Protein AF-X0XQL6-F1 (afdb_monomer_lite)

Structure (mmCIF, N/CA/C/O backbone):
data_AF-X0XQL6-F1
#
_entry.id   AF-X0XQL6-F1
#
loop_
_atom_site.group_PDB
_atom_site.id
_atom_site.type_symbol
_atom_site.label_atom_id
_atom_site.label_alt_id
_atom_site.label_comp_id
_atom_site.label_asym_id
_atom_site.label_entity_id
_atom_site.label_seq_id
_atom_site.pdbx_PDB_ins_code
_atom_site.Cartn_x
_atom_site.Cartn_y
_atom_site.Cartn_z
_atom_site.occupancy
_atom_site.B_iso_or_equiv
_atom_site.auth_seq_id
_atom_site.auth_comp_id
_atom_site.auth_asym_id
_atom_site.auth_atom_id
_atom_site.pdbx_PDB_model_num
ATOM 1 N N . THR A 1 1 ? -0.650 9.483 23.626 1.00 48.91 1 THR A N 1
ATOM 2 C CA . THR A 1 1 ? -2.122 9.412 23.545 1.00 48.91 1 THR A CA 1
ATOM 3 C C . THR A 1 1 ? -2.460 8.604 22.318 1.00 48.91 1 THR A C 1
ATOM 5 O O . THR A 1 1 ? -1.946 8.923 21.258 1.00 48.91 1 THR A O 1
ATOM 8 N N . THR A 1 2 ? -3.202 7.512 22.474 1.00 73.69 2 THR A N 1
ATOM 9 C CA . THR A 1 2 ? -3.795 6.764 21.357 1.00 73.69 2 THR A CA 1
ATOM 10 C C . THR A 1 2 ? -5.119 7.426 21.002 1.00 73.69 2 THR A C 1
ATOM 12 O O . THR A 1 2 ? -5.942 7.605 21.900 1.00 73.69 2 THR A O 1
ATOM 15 N N . GLU A 1 3 ? -5.317 7.819 19.747 1.00 92.75 3 GLU A N 1
ATOM 16 C CA . GLU A 1 3 ? -6.536 8.515 19.314 1.00 92.75 3 GLU A CA 1
ATOM 17 C C . GLU A 1 3 ? -7.272 7.740 18.216 1.00 92.75 3 GLU A C 1
ATOM 19 O O . GLU A 1 3 ? -6.657 7.167 17.317 1.00 92.75 3 GLU A O 1
ATOM 24 N N . ILE A 1 4 ? -8.599 7.716 18.318 1.00 97.25 4 ILE A N 1
ATOM 25 C CA . ILE A 1 4 ? -9.515 7.268 17.269 1.00 97.25 4 ILE A CA 1
ATOM 26 C C . ILE A 1 4 ? -10.561 8.375 17.151 1.00 97.25 4 ILE A C 1
ATOM 28 O O . ILE A 1 4 ? -11.360 8.557 18.069 1.00 97.25 4 ILE A O 1
ATOM 32 N N . ILE A 1 5 ? -10.505 9.151 16.072 1.00 98.31 5 ILE A N 1
ATOM 33 C CA . ILE A 1 5 ? -11.307 10.368 15.886 1.00 98.31 5 ILE A CA 1
ATOM 34 C C . ILE A 1 5 ? -11.987 10.295 14.523 1.00 98.31 5 ILE A C 1
ATOM 36 O O . ILE A 1 5 ? -11.315 10.113 13.511 1.00 98.31 5 ILE A O 1
ATOM 40 N N . ASP A 1 6 ? -13.313 10.432 14.495 1.00 98.38 6 ASP A N 1
ATOM 41 C CA . ASP A 1 6 ? -14.114 10.431 13.264 1.00 98.38 6 ASP A CA 1
ATOM 42 C C . ASP A 1 6 ? -13.854 9.205 12.370 1.00 98.38 6 ASP A C 1
ATOM 44 O O . ASP A 1 6 ? -13.670 9.307 11.157 1.00 98.38 6 ASP A O 1
ATOM 48 N N . VAL A 1 7 ? -13.803 8.018 12.984 1.00 98.69 7 VAL A N 1
ATOM 49 C CA . VAL A 1 7 ? -13.611 6.750 12.270 1.00 98.69 7 VAL A CA 1
ATOM 50 C C . VAL A 1 7 ? -14.907 5.951 12.266 1.00 98.69 7 VAL A C 1
ATOM 52 O O . VAL A 1 7 ? -15.417 5.573 13.320 1.00 98.69 7 VAL A O 1
ATOM 55 N N . ASN A 1 8 ? -15.421 5.642 11.078 1.00 98.75 8 ASN A N 1
ATOM 56 C CA . ASN A 1 8 ? -16.515 4.693 10.908 1.00 98.75 8 ASN A CA 1
ATOM 57 C C . ASN A 1 8 ? -15.965 3.260 10.955 1.00 98.75 8 ASN A C 1
ATOM 59 O O . ASN A 1 8 ? -15.178 2.880 10.090 1.00 98.75 8 ASN A O 1
ATOM 63 N N . ILE A 1 9 ? -16.354 2.472 11.960 1.00 98.69 9 ILE A N 1
ATOM 64 C CA . ILE A 1 9 ? -15.796 1.136 12.218 1.00 98.69 9 ILE A CA 1
ATOM 65 C C . ILE A 1 9 ? -16.871 0.072 11.986 1.00 98.69 9 ILE A C 1
ATOM 67 O O . ILE A 1 9 ? -17.883 0.029 12.684 1.00 98.69 9 ILE A O 1
ATOM 71 N N . GLY A 1 10 ? -16.631 -0.814 11.020 1.00 98.50 10 GLY A N 1
ATOM 72 C CA . GLY A 1 10 ? -17.502 -1.943 10.713 1.00 98.50 10 GLY A CA 1
ATOM 73 C C . GLY A 1 10 ? -17.573 -2.962 11.862 1.00 98.50 10 GLY A C 1
ATOM 74 O O . GLY A 1 10 ? -16.583 -3.169 12.568 1.00 98.50 10 GLY A O 1
ATOM 75 N N . PRO A 1 11 ? -18.717 -3.649 12.042 1.00 98.06 11 PRO A N 1
ATOM 76 C CA . PRO A 1 11 ? -19.031 -4.414 13.255 1.00 98.06 11 PRO A CA 1
ATOM 77 C C . PRO A 1 11 ? -18.092 -5.589 13.567 1.00 98.06 11 PRO A C 1
ATOM 79 O O . PRO A 1 11 ? -18.051 -6.040 14.707 1.00 98.06 11 PRO A O 1
ATOM 82 N N . TYR A 1 12 ? -17.345 -6.090 12.580 1.00 98.62 12 TYR A N 1
ATOM 83 C CA . TYR A 1 12 ? -16.414 -7.215 12.743 1.00 98.62 12 TYR A CA 1
ATOM 84 C C . TYR A 1 12 ? -14.944 -6.788 12.636 1.00 98.62 12 TYR A C 1
ATOM 86 O O . TYR A 1 12 ? -14.063 -7.613 12.399 1.00 98.62 12 TYR A O 1
ATOM 94 N N . ALA A 1 13 ? -14.654 -5.485 12.703 1.00 98.50 13 ALA A N 1
ATOM 95 C CA . ALA A 1 13 ? -13.285 -4.988 12.632 1.00 98.50 13 ALA A CA 1
ATOM 96 C C . ALA A 1 13 ? -12.519 -5.323 13.918 1.00 98.50 13 ALA A C 1
ATOM 98 O O . ALA A 1 13 ? -13.028 -5.144 15.024 1.00 98.50 13 ALA A O 1
ATOM 99 N N . THR A 1 14 ? -11.270 -5.759 13.776 1.00 98.62 14 THR A N 1
ATOM 100 C CA . THR A 1 14 ? -10.346 -5.920 14.904 1.00 98.62 14 THR A CA 1
ATOM 101 C C . THR A 1 14 ? -9.372 -4.755 14.913 1.00 98.62 14 THR A C 1
ATOM 103 O O . THR A 1 14 ? -8.595 -4.601 13.977 1.00 98.62 14 THR A O 1
ATOM 106 N N . ILE A 1 15 ? -9.385 -3.945 15.972 1.00 97.94 15 ILE A N 1
ATOM 107 C CA . ILE A 1 15 ? -8.415 -2.861 16.174 1.00 97.94 15 ILE A CA 1
ATOM 108 C C . ILE A 1 15 ? -7.600 -3.191 17.421 1.00 97.94 15 ILE A C 1
ATOM 110 O O . ILE A 1 15 ? -8.141 -3.229 18.524 1.00 97.94 15 ILE A O 1
ATOM 114 N N . ASN A 1 16 ? -6.302 -3.444 17.257 1.00 95.94 16 ASN A N 1
ATOM 115 C CA . ASN A 1 16 ? -5.426 -3.849 18.354 1.00 95.94 16 ASN A CA 1
ATOM 116 C C . ASN A 1 16 ? -4.109 -3.068 18.334 1.00 95.94 16 ASN A C 1
ATOM 118 O O . ASN A 1 16 ? -3.292 -3.226 17.431 1.00 95.94 16 ASN A O 1
ATOM 122 N N . GLY A 1 17 ? -3.895 -2.245 19.362 1.00 93.31 17 GLY A N 1
ATOM 123 C CA . GLY A 1 17 ? -2.623 -1.563 19.593 1.00 93.31 17 GLY A CA 1
ATOM 124 C C . GLY A 1 17 ? -2.299 -0.443 18.602 1.00 93.31 17 GLY A C 1
ATOM 125 O O . GLY A 1 17 ? -1.132 -0.065 18.511 1.00 93.31 17 GLY A O 1
ATOM 126 N N . THR A 1 18 ? -3.282 0.067 17.853 1.00 94.62 18 THR A N 1
ATOM 127 C CA . THR A 1 18 ? -3.096 1.206 16.937 1.00 94.62 18 THR A CA 1
ATOM 128 C C . THR A 1 18 ? -2.591 2.453 17.674 1.00 94.62 18 THR A C 1
ATOM 130 O O . THR A 1 18 ? -2.861 2.630 18.864 1.00 94.62 18 THR A O 1
ATOM 133 N N . SER A 1 19 ? -1.851 3.320 16.981 1.00 95.88 19 SER A N 1
ATOM 134 C CA . SER A 1 19 ? -1.326 4.564 17.556 1.00 95.88 19 SER A CA 1
ATOM 135 C C . SER A 1 19 ? -2.243 5.762 17.314 1.00 95.88 19 SER A C 1
ATOM 137 O O . SER A 1 19 ? -2.499 6.507 18.257 1.00 95.88 19 SER A O 1
ATOM 139 N N . SER A 1 20 ? -2.741 5.958 16.092 1.00 98.06 20 SER A N 1
ATOM 140 C CA . SER A 1 20 ? -3.661 7.056 15.757 1.00 98.06 20 SER A CA 1
ATOM 141 C C . SER A 1 20 ? -4.484 6.699 14.519 1.00 98.06 20 SER A C 1
ATOM 143 O O . SER A 1 20 ? -3.923 6.261 13.515 1.00 98.06 20 SER A O 1
ATOM 145 N N . LEU A 1 21 ? -5.804 6.867 14.594 1.00 98.56 21 LEU A N 1
ATOM 146 C CA . LEU A 1 21 ? -6.733 6.738 13.471 1.00 98.56 21 LEU A CA 1
ATOM 147 C C . LEU A 1 21 ? -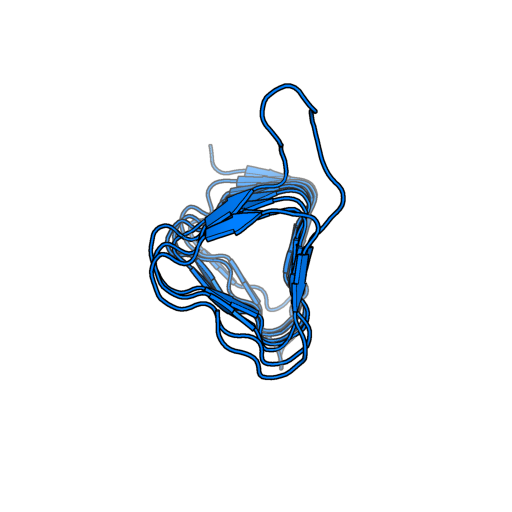7.613 7.992 13.413 1.00 98.56 21 LEU A C 1
ATOM 149 O O . LEU A 1 21 ? -8.349 8.266 14.359 1.00 98.56 21 LEU A O 1
ATOM 153 N N . VAL A 1 22 ? -7.551 8.749 12.318 1.00 98.69 22 VAL A N 1
ATOM 154 C CA . VAL A 1 22 ? -8.253 10.038 12.190 1.00 98.69 22 VAL A CA 1
ATOM 155 C C . VAL A 1 22 ? -8.971 10.135 10.849 1.00 98.69 22 VAL A C 1
ATOM 157 O O . VAL A 1 22 ? -8.347 9.925 9.810 1.00 98.69 22 VAL A O 1
ATOM 160 N N . ASN A 1 23 ? -10.255 10.505 10.867 1.00 98.75 23 ASN A N 1
ATOM 161 C CA . ASN A 1 23 ? -11.090 10.704 9.678 1.00 98.75 23 ASN A CA 1
ATOM 162 C C . ASN A 1 23 ? -11.023 9.500 8.723 1.00 98.75 23 ASN A C 1
ATOM 164 O O . ASN A 1 23 ? -10.401 9.551 7.660 1.00 98.75 23 ASN A O 1
ATOM 168 N N . GLY A 1 24 ? -11.592 8.373 9.149 1.00 98.69 24 GLY A N 1
ATOM 169 C CA . GLY A 1 24 ? -11.404 7.101 8.461 1.00 98.69 24 GLY A CA 1
ATOM 170 C C . GLY A 1 24 ? -12.665 6.267 8.309 1.00 98.69 24 GLY A C 1
ATOM 171 O O . GLY A 1 24 ? -13.667 6.468 8.987 1.00 98.69 24 GLY A O 1
ATOM 172 N N . THR A 1 25 ? -12.615 5.276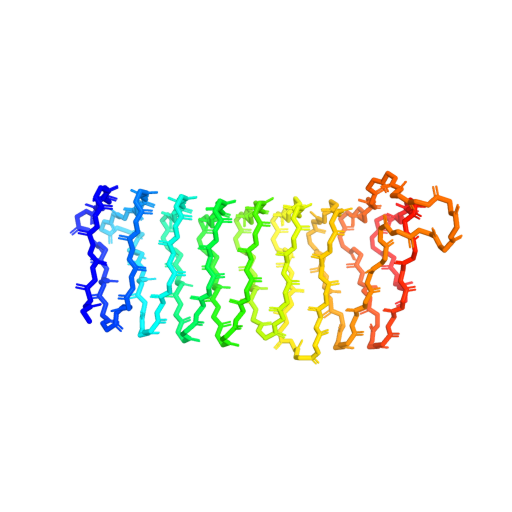 7.428 1.00 98.88 25 THR A N 1
ATOM 173 C CA . THR A 1 25 ? -13.627 4.216 7.350 1.00 98.88 25 THR A CA 1
ATOM 174 C C . THR A 1 25 ? -12.946 2.859 7.324 1.00 98.88 25 THR A C 1
ATOM 176 O O . THR A 1 25 ? -12.034 2.634 6.537 1.00 98.88 25 THR A O 1
ATOM 179 N N . ILE A 1 26 ? -13.400 1.945 8.173 1.00 98.88 26 ILE A N 1
ATOM 180 C CA . ILE A 1 26 ? -12.957 0.555 8.233 1.00 98.88 26 ILE A CA 1
ATOM 181 C C . ILE A 1 26 ? -14.178 -0.306 7.926 1.00 98.88 26 ILE A C 1
ATOM 183 O O . ILE A 1 26 ? -15.019 -0.532 8.793 1.00 98.88 26 ILE A O 1
ATOM 187 N N . LEU A 1 27 ? -14.296 -0.775 6.689 1.00 98.88 27 LEU A N 1
ATOM 188 C CA . LEU A 1 27 ? -15.341 -1.711 6.292 1.00 98.88 27 LEU A CA 1
ATOM 189 C C . LEU A 1 27 ? -14.998 -3.093 6.835 1.00 98.88 27 LEU A C 1
ATOM 191 O O . LEU A 1 27 ? -13.857 -3.539 6.739 1.00 98.88 27 LEU A O 1
ATOM 195 N N . SER A 1 28 ? -15.974 -3.760 7.442 1.00 98.75 28 SER A N 1
ATOM 196 C CA . SER A 1 28 ? -15.776 -5.083 8.025 1.00 98.75 28 SER A CA 1
ATOM 197 C C . SER A 1 28 ? -17.110 -5.791 8.223 1.00 98.75 28 SER A C 1
ATOM 199 O O . SER A 1 28 ? -18.051 -5.208 8.769 1.00 98.75 28 SER A O 1
ATOM 201 N N . SER A 1 29 ? -17.189 -7.054 7.813 1.00 98.44 29 SER A N 1
ATOM 202 C CA . SER A 1 29 ? -18.378 -7.900 7.958 1.00 98.44 29 SER A CA 1
ATOM 203 C C . SER A 1 29 ? -18.011 -9.266 8.538 1.00 98.44 29 SER A C 1
ATOM 205 O O . SER A 1 29 ? -16.835 -9.606 8.651 1.00 98.44 29 SER A O 1
ATOM 207 N N . LYS A 1 30 ? -19.022 -10.060 8.907 1.00 98.44 30 LYS A N 1
ATOM 208 C CA . LYS A 1 30 ? -18.817 -11.388 9.500 1.00 98.44 30 LYS A CA 1
ATOM 209 C C . LYS A 1 30 ? -17.995 -12.307 8.597 1.00 98.44 30 LYS A C 1
ATOM 211 O O . LYS A 1 30 ? -17.128 -13.023 9.085 1.00 98.44 30 LYS A O 1
ATOM 216 N N . ASP A 1 31 ? -18.277 -12.261 7.298 1.00 98.38 31 ASP A N 1
ATOM 217 C CA . ASP A 1 31 ? -17.647 -13.121 6.295 1.00 98.38 31 ASP A CA 1
ATOM 218 C C . ASP A 1 31 ? -16.321 -12.536 5.777 1.00 98.38 31 ASP A C 1
ATOM 220 O O . ASP A 1 31 ? -15.539 -13.236 5.137 1.00 98.38 31 ASP A O 1
ATOM 224 N N . ALA A 1 32 ? -16.054 -11.256 6.061 1.00 98.25 32 ALA A N 1
ATOM 225 C CA . ALA A 1 32 ? -14.892 -10.528 5.568 1.00 98.25 32 ALA A CA 1
ATOM 226 C C . ALA A 1 32 ? -14.363 -9.522 6.619 1.00 98.25 32 ALA A C 1
ATOM 228 O O . ALA A 1 32 ? -14.506 -8.304 6.450 1.00 98.25 32 ALA A O 1
ATOM 229 N N . PRO A 1 33 ? -13.782 -10.012 7.732 1.00 98.62 33 PRO A N 1
ATOM 230 C CA . PRO A 1 33 ? -13.304 -9.161 8.816 1.00 98.62 33 PRO A CA 1
ATOM 231 C C . PRO A 1 33 ? -12.028 -8.394 8.436 1.00 98.62 33 PRO A C 1
ATOM 233 O O . PRO A 1 33 ? -11.122 -8.951 7.819 1.00 98.62 33 PRO A O 1
ATOM 236 N N . THR A 1 34 ? -11.933 -7.134 8.859 1.00 98.81 34 THR A N 1
ATOM 237 C CA . THR A 1 34 ? -10.773 -6.247 8.632 1.00 98.81 34 THR A CA 1
ATOM 238 C C . THR A 1 34 ? -9.963 -6.045 9.908 1.00 98.81 34 THR A C 1
ATOM 240 O O . THR A 1 34 ? -10.531 -5.894 10.992 1.00 98.81 34 THR A O 1
ATOM 243 N N . THR A 1 35 ? -8.634 -6.010 9.790 1.00 98.81 35 THR A N 1
ATOM 244 C CA . THR A 1 35 ? -7.717 -5.865 10.933 1.00 98.81 35 THR A CA 1
ATOM 245 C C . THR A 1 35 ? -6.888 -4.591 10.841 1.00 98.81 35 THR A C 1
ATOM 247 O O . THR A 1 35 ? -6.202 -4.361 9.849 1.00 98.81 35 THR A O 1
ATOM 250 N N . ILE A 1 36 ? -6.884 -3.805 11.918 1.00 98.69 36 ILE A N 1
ATOM 251 C CA . ILE A 1 36 ? -5.934 -2.720 12.168 1.00 98.69 36 ILE A CA 1
ATOM 252 C C . ILE A 1 36 ? -5.057 -3.111 13.362 1.00 98.69 36 ILE A C 1
ATOM 254 O O . ILE A 1 36 ? -5.537 -3.264 14.486 1.00 98.69 36 ILE A O 1
ATOM 258 N N . GLY A 1 37 ? -3.769 -3.310 13.112 1.00 97.94 37 GLY A N 1
ATOM 259 C CA . GLY A 1 37 ? -2.809 -3.828 14.077 1.00 97.94 37 GLY A CA 1
ATOM 260 C C . GLY A 1 37 ? -1.993 -2.764 14.805 1.00 97.94 37 GLY A C 1
ATOM 261 O O . GLY A 1 37 ? -2.283 -1.565 14.800 1.00 97.94 37 GLY A O 1
ATOM 262 N N . ALA A 1 38 ? -0.929 -3.245 15.445 1.00 96.69 38 ALA A N 1
ATOM 263 C CA . ALA A 1 38 ? -0.143 -2.450 16.367 1.00 96.69 38 ALA A CA 1
ATOM 264 C C . ALA A 1 38 ? 0.586 -1.287 15.679 1.00 96.69 38 ALA A C 1
ATOM 266 O O . ALA A 1 38 ? 1.171 -1.433 14.604 1.00 96.69 38 ALA A O 1
ATOM 267 N N . LYS A 1 39 ? 0.613 -0.149 16.374 1.00 97.38 39 LYS A N 1
ATOM 268 C CA . LYS A 1 39 ? 1.338 1.080 16.035 1.00 97.38 39 LYS A CA 1
ATOM 269 C C . LYS A 1 39 ? 0.963 1.717 14.696 1.00 97.38 39 LYS A C 1
ATOM 271 O O . LYS A 1 39 ? 1.707 2.560 14.204 1.00 97.38 39 LYS A O 1
ATOM 276 N N . VAL A 1 40 ? -0.166 1.328 14.106 1.00 98.50 40 VAL A N 1
ATOM 277 C CA . VAL A 1 40 ? -0.666 1.950 12.877 1.00 98.50 40 VAL A CA 1
ATOM 278 C C . VAL A 1 40 ? -0.970 3.426 13.126 1.00 98.50 40 VAL A C 1
ATOM 280 O O . VAL A 1 40 ? -1.516 3.799 14.168 1.00 98.50 40 VAL A O 1
ATOM 283 N N . VAL A 1 41 ? -0.598 4.260 12.159 1.00 98.56 41 VAL A N 1
ATOM 284 C CA . VAL A 1 41 ? -0.979 5.671 12.090 1.00 98.56 41 VAL A CA 1
ATOM 285 C C . VAL A 1 41 ? -1.696 5.874 10.766 1.00 98.56 41 VAL A C 1
ATOM 287 O O . VAL A 1 41 ? -1.089 5.696 9.714 1.00 98.56 41 VAL A O 1
ATOM 290 N N . ALA A 1 42 ? -2.979 6.219 10.795 1.00 98.62 42 ALA A N 1
ATOM 291 C CA . ALA A 1 42 ? -3.759 6.426 9.582 1.00 98.62 42 ALA A CA 1
ATOM 292 C C . ALA A 1 42 ? -4.619 7.687 9.679 1.00 98.62 42 ALA A C 1
ATOM 294 O O . ALA A 1 42 ? -5.363 7.871 10.643 1.00 98.62 42 ALA A O 1
ATOM 295 N N . LYS A 1 43 ? -4.537 8.543 8.660 1.00 98.75 43 LYS A N 1
ATOM 296 C CA . LYS A 1 43 ? -5.327 9.769 8.537 1.00 98.75 43 LYS A CA 1
ATOM 297 C C . LYS A 1 43 ? -5.992 9.846 7.166 1.00 98.75 43 LYS A C 1
ATOM 299 O O . LYS A 1 43 ? -5.348 9.544 6.165 1.00 98.75 43 LYS A O 1
ATOM 304 N N . ASP A 1 44 ? -7.246 10.288 7.112 1.00 98.81 44 ASP A N 1
ATOM 305 C CA . ASP A 1 44 ? -7.990 10.463 5.857 1.00 98.81 44 ASP A CA 1
ATOM 306 C C . ASP A 1 44 ? -7.994 9.157 5.035 1.00 98.81 44 ASP A C 1
ATOM 308 O O . ASP A 1 44 ? -7.502 9.109 3.910 1.00 98.81 44 ASP A O 1
ATOM 312 N N . PHE A 1 45 ? -8.451 8.048 5.620 1.00 98.88 45 PHE A N 1
ATOM 313 C CA . PHE A 1 45 ? -8.238 6.712 5.048 1.00 98.88 45 PHE A CA 1
ATOM 314 C C . PHE A 1 45 ? -9.520 5.897 4.886 1.00 98.88 45 PHE A C 1
ATOM 316 O O . PHE A 1 45 ? -10.500 6.072 5.607 1.00 98.88 45 PHE A O 1
ATOM 323 N N . ILE A 1 46 ? -9.494 4.939 3.965 1.00 98.94 46 ILE A N 1
ATOM 324 C CA . ILE A 1 46 ? -10.532 3.913 3.843 1.00 98.94 46 ILE A CA 1
ATOM 325 C C . ILE A 1 46 ? -9.842 2.553 3.784 1.00 98.94 46 ILE A C 1
ATOM 327 O O . ILE A 1 46 ? -8.967 2.349 2.949 1.00 98.94 46 ILE A O 1
ATOM 331 N N . ALA A 1 47 ? -10.249 1.629 4.646 1.00 98.88 47 ALA A N 1
ATOM 332 C CA . ALA A 1 47 ? -9.842 0.231 4.638 1.00 98.88 47 ALA A CA 1
ATOM 333 C C . ALA A 1 47 ? -11.062 -0.633 4.310 1.00 98.88 47 ALA A C 1
ATOM 335 O O . ALA A 1 47 ? -12.052 -0.610 5.040 1.00 98.88 47 ALA A O 1
ATOM 336 N N . ALA A 1 48 ? -11.012 -1.356 3.198 1.00 98.81 48 ALA A N 1
ATOM 337 C CA . ALA A 1 48 ? -12.080 -2.237 2.755 1.00 98.81 48 ALA A CA 1
ATOM 338 C C . ALA A 1 48 ? -12.008 -3.608 3.447 1.00 98.81 48 ALA A C 1
ATOM 340 O O . ALA A 1 48 ? -11.052 -3.921 4.160 1.00 98.81 48 ALA A O 1
ATOM 341 N N . GLU A 1 49 ? -13.030 -4.425 3.230 1.00 98.75 49 GLU A N 1
ATOM 342 C CA . GLU A 1 49 ? -13.220 -5.721 3.871 1.00 98.75 49 GLU A CA 1
ATOM 343 C C . GLU A 1 49 ? -12.044 -6.684 3.643 1.00 98.75 49 GLU A C 1
ATOM 345 O O . GLU A 1 49 ? -11.329 -6.616 2.640 1.00 98.75 49 GLU A O 1
ATOM 350 N N . SER A 1 50 ? -11.829 -7.613 4.575 1.00 98.69 50 SER A N 1
ATOM 351 C CA . SER A 1 50 ? -10.714 -8.576 4.532 1.00 98.69 50 SER A CA 1
ATOM 352 C C . SER A 1 50 ? -9.309 -7.958 4.468 1.00 98.69 50 SER A C 1
ATOM 354 O O . SER A 1 50 ? -8.344 -8.699 4.288 1.00 98.69 50 SER A O 1
ATOM 356 N N . SER A 1 51 ? -9.153 -6.635 4.589 1.00 98.69 51 SER A N 1
ATOM 357 C CA . SER A 1 51 ? -7.829 -6.014 4.590 1.00 98.69 51 SER A CA 1
ATOM 358 C C . SER A 1 51 ? -7.156 -6.118 5.960 1.00 98.69 51 SER A C 1
ATOM 360 O O . SER A 1 51 ? -7.800 -6.255 7.005 1.00 98.69 51 SER A O 1
ATOM 362 N N . SER A 1 52 ? -5.827 -6.073 5.958 1.00 98.81 52 SER A N 1
ATOM 363 C CA . SER A 1 52 ? -5.001 -6.105 7.161 1.00 98.81 52 SER A CA 1
ATOM 364 C C . SER A 1 52 ? -3.965 -4.994 7.086 1.00 98.81 52 SER A C 1
ATOM 366 O O . SER A 1 52 ? -3.078 -5.033 6.237 1.00 98.81 52 SER A O 1
ATOM 368 N N . ILE A 1 53 ? -4.073 -4.007 7.975 1.00 98.81 53 ILE A N 1
ATOM 369 C CA . ILE A 1 53 ? -3.140 -2.882 8.097 1.00 98.81 53 ILE A CA 1
ATOM 370 C C . ILE A 1 53 ? -2.441 -3.021 9.446 1.00 98.81 53 ILE A C 1
ATOM 372 O O . ILE A 1 53 ? -3.074 -2.842 10.481 1.00 98.81 53 ILE A O 1
ATOM 376 N N . THR A 1 54 ? -1.162 -3.383 9.474 1.00 98.50 54 THR A N 1
ATOM 377 C CA . THR A 1 54 ? -0.461 -3.798 10.705 1.00 98.50 54 THR A CA 1
ATOM 378 C C . THR A 1 54 ? 0.947 -3.212 10.805 1.00 98.50 54 THR A C 1
ATOM 380 O O . THR A 1 54 ? 1.387 -2.440 9.957 1.00 98.50 54 THR A O 1
ATOM 383 N N . ASP A 1 55 ? 1.670 -3.583 11.866 1.00 97.56 55 ASP A N 1
ATOM 384 C CA . ASP A 1 55 ? 3.129 -3.455 11.963 1.00 97.56 55 ASP A CA 1
ATOM 385 C C . ASP A 1 55 ? 3.665 -2.045 11.679 1.00 97.56 55 ASP A C 1
ATOM 387 O O . ASP A 1 55 ? 4.605 -1.860 10.899 1.00 97.56 55 ASP A O 1
ATOM 391 N N . ALA A 1 56 ? 3.065 -1.050 12.335 1.00 97.75 56 ALA A N 1
ATOM 392 C CA . ALA A 1 56 ? 3.435 0.358 12.219 1.00 97.75 56 ALA A CA 1
ATOM 393 C C . ALA A 1 56 ? 3.350 0.937 10.793 1.00 97.75 56 ALA A C 1
ATOM 395 O O . ALA A 1 56 ? 4.164 1.784 10.428 1.00 97.75 56 ALA A O 1
ATOM 396 N N . ALA A 1 57 ? 2.386 0.487 9.983 1.00 98.44 57 ALA A N 1
ATOM 397 C CA . ALA A 1 57 ? 2.054 1.161 8.729 1.00 98.44 57 ALA A CA 1
ATOM 398 C C . ALA A 1 57 ? 1.613 2.618 8.972 1.00 98.44 57 ALA A C 1
ATOM 400 O O . ALA A 1 57 ? 0.908 2.906 9.946 1.00 98.44 57 ALA A O 1
ATOM 401 N N . ILE A 1 58 ? 2.014 3.520 8.071 1.00 98.69 58 ILE A N 1
ATOM 402 C CA . ILE A 1 58 ? 1.715 4.958 8.137 1.00 98.69 58 ILE A CA 1
ATOM 403 C C . ILE A 1 58 ? 0.964 5.368 6.872 1.00 98.69 58 ILE A C 1
ATOM 405 O O . ILE A 1 58 ? 1.528 5.324 5.782 1.00 98.69 58 ILE A O 1
ATOM 409 N N . LEU A 1 59 ? -0.295 5.779 7.005 1.00 98.88 59 LEU A N 1
ATOM 410 C CA . LEU A 1 59 ? -1.186 6.064 5.880 1.00 98.88 59 LEU A CA 1
ATOM 411 C C . LEU A 1 59 ? -1.775 7.474 5.980 1.00 98.88 59 LEU A C 1
ATOM 413 O O . LEU A 1 59 ? -2.252 7.881 7.037 1.00 98.88 59 LEU A O 1
ATOM 417 N N . SER A 1 60 ? -1.788 8.210 4.872 1.00 98.81 60 SER A N 1
ATOM 418 C CA . SER A 1 60 ? -2.406 9.539 4.788 1.00 98.81 60 SER A CA 1
ATOM 419 C C . SER A 1 60 ? -3.089 9.733 3.436 1.00 98.81 60 SER A C 1
ATOM 421 O O . SER A 1 60 ? -2.418 9.697 2.404 1.00 98.81 60 SER A O 1
ATOM 423 N N . LYS A 1 61 ? -4.413 9.936 3.405 1.00 98.88 61 LYS A N 1
ATOM 424 C CA . LYS A 1 61 ? -5.191 10.041 2.149 1.00 98.88 61 LYS A CA 1
ATOM 425 C C . LYS A 1 61 ? -5.059 8.776 1.297 1.00 98.88 61 LYS A C 1
ATOM 427 O O . LYS A 1 61 ? -4.668 8.834 0.130 1.00 98.88 61 LYS A O 1
ATOM 432 N N . VAL A 1 62 ? -5.323 7.620 1.909 1.00 98.88 62 VAL A N 1
ATOM 433 C CA . VAL A 1 62 ? -5.103 6.303 1.289 1.00 98.88 62 VAL A CA 1
ATOM 434 C C . VAL A 1 62 ? -6.375 5.463 1.273 1.00 98.88 62 VAL A C 1
ATOM 436 O O . VAL A 1 62 ? -7.056 5.322 2.288 1.00 98.88 62 VAL A O 1
ATOM 439 N N . PHE A 1 63 ? -6.648 4.840 0.127 1.00 98.94 63 PHE A N 1
ATOM 440 C CA . PHE A 1 63 ? -7.601 3.737 0.016 1.00 98.94 63 PHE A CA 1
ATOM 441 C C . PHE A 1 63 ? -6.853 2.402 0.034 1.00 98.94 63 PHE A C 1
ATOM 443 O O . PHE A 1 63 ? -5.982 2.163 -0.803 1.00 98.94 63 PHE A O 1
ATOM 450 N N . VAL A 1 64 ? -7.217 1.528 0.967 1.00 98.88 64 VAL A N 1
ATOM 451 C CA . VAL A 1 64 ? -6.747 0.148 1.086 1.00 98.88 64 VAL A CA 1
ATOM 452 C C . VAL A 1 64 ? -7.911 -0.771 0.734 1.00 98.88 64 VAL A C 1
ATOM 454 O O . VAL A 1 64 ? -8.862 -0.907 1.495 1.00 98.88 64 VAL A O 1
ATOM 457 N N . GLY A 1 65 ? -7.855 -1.365 -0.451 1.00 98.75 65 GLY A N 1
ATOM 458 C CA . GLY A 1 65 ? -8.906 -2.199 -1.021 1.00 98.75 65 GLY A CA 1
ATOM 459 C C . GLY A 1 65 ? -9.038 -3.577 -0.377 1.00 98.75 65 GLY A C 1
ATOM 460 O O . GLY A 1 65 ? -8.298 -3.954 0.532 1.00 98.75 65 GLY A O 1
ATOM 461 N N . GLN A 1 66 ? -10.026 -4.331 -0.861 1.00 98.69 66 GLN A N 1
ATOM 462 C CA . GLN A 1 66 ? -10.406 -5.609 -0.270 1.00 98.69 66 GLN A CA 1
ATOM 463 C C . GLN A 1 66 ? -9.241 -6.606 -0.297 1.00 98.69 66 GLN A C 1
ATOM 465 O O . GLN A 1 66 ? -8.560 -6.741 -1.314 1.00 98.69 66 GLN A O 1
ATOM 470 N N . GLY A 1 67 ? -9.016 -7.315 0.809 1.00 98.62 67 GLY A N 1
ATOM 471 C CA . GLY A 1 67 ? -7.970 -8.343 0.887 1.00 98.62 67 GLY A CA 1
ATOM 472 C C . GLY A 1 67 ? -6.534 -7.807 0.828 1.00 98.62 67 GLY A C 1
ATOM 473 O O . GLY A 1 67 ? -5.594 -8.594 0.736 1.00 98.62 67 GLY A O 1
ATOM 474 N N . CYS A 1 68 ? -6.336 -6.484 0.856 1.00 98.81 68 CYS A N 1
ATOM 475 C CA . CYS A 1 68 ? -5.002 -5.898 0.872 1.00 98.81 68 CYS A CA 1
ATOM 476 C C . CYS A 1 68 ? -4.278 -6.179 2.185 1.00 98.81 68 CYS A C 1
ATOM 478 O O . CYS A 1 68 ? -4.871 -6.125 3.263 1.00 98.81 68 CYS A O 1
ATOM 480 N N . GLN A 1 69 ? -2.968 -6.376 2.095 1.00 98.81 69 GLN A N 1
ATOM 481 C CA . GLN A 1 69 ? -2.095 -6.484 3.255 1.00 98.81 69 GLN A CA 1
ATOM 482 C C . GLN A 1 69 ? -1.105 -5.325 3.238 1.00 98.81 69 GLN A C 1
ATOM 484 O O . GLN A 1 69 ? -0.321 -5.186 2.302 1.00 98.81 69 GLN A O 1
ATOM 489 N N . VAL A 1 70 ? -1.143 -4.483 4.265 1.00 98.75 70 VAL A N 1
ATOM 490 C CA . VAL A 1 70 ? -0.277 -3.312 4.400 1.00 98.75 70 VAL A CA 1
ATOM 491 C C . VAL A 1 70 ? 0.426 -3.386 5.742 1.00 98.75 70 VAL A C 1
ATOM 493 O O . VAL A 1 70 ? -0.217 -3.513 6.779 1.00 98.75 70 VAL A O 1
ATOM 496 N N . GLY A 1 71 ? 1.751 -3.312 5.758 1.00 98.12 71 GLY A N 1
ATOM 497 C CA . GLY A 1 71 ? 2.462 -3.461 7.020 1.00 98.12 71 GLY A CA 1
ATOM 498 C C . GLY A 1 71 ? 3.967 -3.351 6.920 1.00 98.12 71 GLY A C 1
ATOM 499 O O . GLY A 1 71 ? 4.525 -2.806 5.972 1.00 98.12 71 GLY A O 1
ATOM 500 N N . ARG A 1 72 ? 4.644 -3.881 7.935 1.00 97.12 72 ARG A N 1
ATOM 501 C CA . ARG A 1 72 ? 6.102 -3.860 8.100 1.00 97.12 72 ARG A CA 1
ATOM 502 C C . ARG A 1 72 ? 6.694 -2.470 7.838 1.00 97.12 72 ARG A C 1
ATOM 504 O O . ARG A 1 72 ? 7.632 -2.336 7.050 1.00 97.12 72 ARG A O 1
ATOM 511 N N . GLN A 1 73 ? 6.140 -1.455 8.505 1.00 97.06 73 GLN A N 1
ATOM 512 C CA . GLN A 1 73 ? 6.547 -0.046 8.409 1.00 97.06 73 GLN A CA 1
ATOM 513 C C . GLN A 1 73 ? 6.367 0.586 7.019 1.00 97.06 73 GLN A C 1
ATOM 515 O O . GLN A 1 73 ? 7.051 1.554 6.700 1.00 97.06 73 GLN A O 1
ATOM 520 N N . PHE A 1 74 ? 5.489 0.040 6.174 1.00 98.25 74 PHE A N 1
ATOM 521 C CA . PHE A 1 74 ? 5.160 0.661 4.895 1.00 98.25 74 PHE A CA 1
ATOM 522 C C . PHE A 1 74 ? 4.495 2.028 5.104 1.00 98.25 74 PHE A C 1
ATOM 524 O O . PHE A 1 74 ? 3.604 2.164 5.950 1.00 98.25 74 PHE A O 1
ATOM 531 N N . SER A 1 75 ? 4.914 3.026 4.328 1.00 98.56 75 SER A N 1
ATOM 532 C CA . SER A 1 75 ? 4.305 4.355 4.308 1.00 98.56 75 SER A CA 1
ATOM 533 C C . SER A 1 75 ? 3.584 4.606 2.988 1.00 98.56 75 SER A C 1
ATOM 535 O O . SER A 1 75 ? 4.077 4.252 1.917 1.00 98.56 75 SER A O 1
ATOM 537 N N . ALA A 1 76 ? 2.409 5.229 3.049 1.00 98.62 76 ALA A N 1
ATOM 538 C CA . ALA A 1 76 ? 1.699 5.655 1.853 1.00 98.62 76 ALA A CA 1
ATOM 539 C C . ALA A 1 76 ? 1.006 7.006 2.010 1.00 98.62 76 ALA A C 1
ATOM 541 O O . ALA A 1 76 ? 0.355 7.275 3.023 1.00 98.62 76 ALA A O 1
ATOM 542 N N . GLU A 1 77 ? 1.079 7.813 0.954 1.00 98.75 77 GLU A N 1
ATOM 543 C CA . GLU A 1 77 ? 0.391 9.096 0.858 1.00 98.75 77 GLU A CA 1
ATOM 544 C C . GLU A 1 77 ? -0.353 9.243 -0.477 1.00 98.75 77 GLU A C 1
ATOM 546 O O . GLU A 1 77 ? 0.161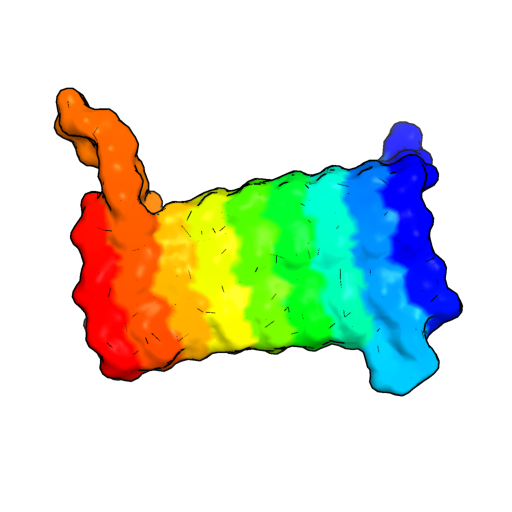 8.859 -1.531 1.00 98.75 77 GLU A O 1
ATOM 551 N N . ASN A 1 78 ? -1.561 9.813 -0.456 1.00 98.69 78 ASN A N 1
ATOM 552 C CA . ASN A 1 78 ? -2.344 10.149 -1.658 1.00 98.69 78 ASN A CA 1
ATOM 553 C C . ASN A 1 78 ? -2.496 8.963 -2.633 1.00 98.69 78 ASN A C 1
ATOM 555 O O . ASN A 1 78 ? -2.396 9.133 -3.846 1.00 98.69 78 ASN A O 1
ATOM 559 N N . SER A 1 79 ? -2.650 7.744 -2.114 1.00 98.81 79 SER A N 1
ATOM 560 C CA . SER A 1 79 ? -2.499 6.511 -2.897 1.00 98.81 79 SER A CA 1
ATOM 561 C C . SER A 1 79 ? -3.726 5.608 -2.817 1.00 98.81 79 SER A C 1
ATOM 563 O O . SER A 1 79 ? -4.447 5.578 -1.822 1.00 98.81 79 SER A O 1
ATOM 565 N N . LEU A 1 80 ? -3.950 4.838 -3.875 1.00 98.69 80 LEU A N 1
ATOM 566 C CA . LEU A 1 80 ? -5.034 3.870 -3.986 1.00 98.69 80 LEU A CA 1
ATOM 567 C C . LEU A 1 80 ? -4.438 2.481 -4.182 1.00 98.69 80 LEU A C 1
ATOM 569 O O . LEU A 1 80 ? -3.720 2.266 -5.154 1.00 98.69 80 LEU A O 1
ATOM 573 N N . PHE A 1 81 ? -4.783 1.540 -3.310 1.00 98.81 81 PHE A N 1
ATOM 574 C CA . PHE A 1 81 ? -4.479 0.120 -3.456 1.00 98.81 81 PHE A CA 1
ATOM 575 C C . PHE A 1 81 ? -5.790 -0.629 -3.666 1.00 98.81 81 PHE A C 1
ATOM 577 O O . PHE A 1 81 ? -6.612 -0.699 -2.761 1.00 98.81 81 PHE A O 1
ATOM 584 N N . PHE A 1 82 ? -6.021 -1.165 -4.860 1.00 98.44 82 PHE A N 1
ATOM 585 C CA . PHE A 1 82 ? -7.182 -2.008 -5.155 1.00 98.44 82 PHE A CA 1
ATOM 586 C C . PHE A 1 82 ? -6.968 -3.433 -4.636 1.00 98.44 82 PHE A C 1
ATOM 588 O O . PHE A 1 82 ? -5.978 -3.716 -3.977 1.00 98.44 82 PHE A O 1
ATOM 595 N N . ALA A 1 83 ? -7.905 -4.334 -4.921 1.00 98.12 83 ALA A N 1
ATOM 596 C CA . ALA A 1 83 ? -7.971 -5.643 -4.284 1.00 98.12 83 ALA A CA 1
ATOM 597 C C . ALA A 1 83 ? -6.659 -6.452 -4.319 1.00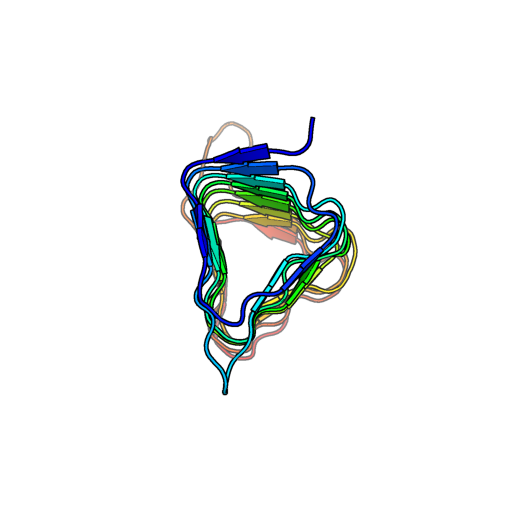 98.12 83 ALA A C 1
ATOM 599 O O . ALA A 1 83 ? -5.961 -6.501 -5.337 1.00 98.12 83 ALA A O 1
ATOM 600 N N . ASN A 1 84 ? -6.384 -7.151 -3.218 1.00 98.56 84 ASN A N 1
ATOM 601 C CA . ASN A 1 84 ? -5.288 -8.114 -3.080 1.00 98.56 84 ASN A CA 1
ATOM 602 C C . ASN A 1 84 ? -3.893 -7.533 -3.373 1.00 98.56 84 ASN A C 1
ATOM 604 O O . ASN A 1 84 ? -3.027 -8.229 -3.903 1.00 98.56 84 ASN A O 1
ATOM 608 N N . CYS A 1 85 ? -3.670 -6.251 -3.075 1.00 98.75 85 CYS A N 1
ATOM 609 C CA . CYS A 1 85 ? -2.321 -5.690 -3.064 1.00 98.75 85 CYS A CA 1
ATOM 610 C C . CYS A 1 85 ? -1.579 -6.088 -1.784 1.00 98.75 85 CYS A C 1
ATOM 612 O O . CYS A 1 85 ? -2.171 -6.186 -0.709 1.00 98.75 85 CYS A O 1
ATOM 614 N N . GLU A 1 86 ? -0.264 -6.240 -1.894 1.00 98.69 86 GLU A N 1
ATOM 615 C CA . GLU A 1 86 ? 0.620 -6.461 -0.749 1.00 98.69 86 GLU A CA 1
ATOM 616 C C . GLU A 1 86 ? 1.645 -5.327 -0.707 1.00 98.69 86 GLU A C 1
ATOM 618 O O . GLU A 1 86 ? 2.415 -5.124 -1.647 1.00 98.69 86 GLU A O 1
ATOM 623 N N . ALA A 1 87 ? 1.617 -4.548 0.368 1.00 98.19 87 ALA A N 1
ATOM 624 C CA . ALA A 1 87 ? 2.407 -3.341 0.533 1.00 98.19 87 ALA A CA 1
ATOM 625 C C . ALA A 1 87 ? 3.188 -3.417 1.846 1.00 98.19 87 ALA A C 1
ATOM 627 O O . ALA A 1 87 ? 2.714 -3.050 2.924 1.00 98.19 87 ALA A O 1
ATOM 628 N N . PHE A 1 88 ? 4.410 -3.925 1.746 1.00 97.88 88 PHE A N 1
ATOM 629 C CA . PHE A 1 88 ? 5.319 -4.070 2.868 1.00 97.88 88 PHE A CA 1
ATOM 630 C C . PHE A 1 88 ? 6.637 -3.361 2.585 1.00 97.88 88 PHE A C 1
ATOM 632 O O . PHE A 1 88 ? 7.138 -3.388 1.465 1.00 97.88 88 PHE A O 1
ATOM 639 N N . GLN A 1 89 ? 7.266 -2.831 3.635 1.00 92.81 89 GLN A N 1
ATOM 640 C CA . GLN A 1 89 ? 8.680 -2.442 3.603 1.00 92.81 89 GLN A CA 1
ATOM 641 C C . GLN A 1 89 ? 9.064 -1.450 2.481 1.00 92.81 89 GLN A C 1
ATOM 643 O O . GLN A 1 89 ? 9.986 -1.702 1.712 1.00 92.81 89 GLN A O 1
ATOM 648 N N . GLY A 1 90 ? 8.420 -0.289 2.404 1.00 95.25 90 GLY A N 1
ATOM 649 C CA . GLY A 1 90 ? 8.691 0.700 1.359 1.00 95.25 90 GLY A CA 1
ATOM 650 C C . GLY A 1 90 ? 7.812 1.935 1.496 1.00 95.25 90 GLY A C 1
ATOM 651 O O . GLY A 1 90 ? 7.146 2.104 2.517 1.00 95.25 90 GLY A O 1
ATOM 652 N N . GLU A 1 91 ? 7.813 2.764 0.459 1.00 97.69 91 GLU A N 1
ATOM 653 C CA . GLU A 1 91 ? 7.022 3.991 0.394 1.00 97.69 91 GLU A CA 1
ATOM 654 C C . GLU A 1 91 ? 6.210 4.045 -0.904 1.00 97.69 91 GLU A C 1
ATOM 656 O O . GLU A 1 91 ? 6.711 3.694 -1.979 1.00 97.69 91 GLU A O 1
ATOM 661 N N . ALA A 1 92 ? 4.963 4.511 -0.804 1.00 98.12 92 ALA A N 1
ATOM 662 C CA . ALA A 1 92 ? 4.137 4.876 -1.946 1.00 98.12 92 ALA A CA 1
ATOM 663 C C . ALA A 1 92 ? 3.626 6.320 -1.862 1.00 98.12 92 ALA A C 1
ATOM 665 O O . ALA A 1 92 ? 3.082 6.732 -0.841 1.00 98.12 92 ALA A O 1
ATOM 666 N N . CYS A 1 93 ? 3.712 7.081 -2.952 1.00 98.00 93 CYS A N 1
ATOM 667 C CA . CYS A 1 93 ? 3.125 8.420 -3.010 1.00 98.00 93 CYS A CA 1
ATOM 668 C C . CYS A 1 93 ? 2.449 8.698 -4.353 1.00 98.00 93 CYS A C 1
ATOM 670 O O . CYS A 1 93 ? 3.065 8.588 -5.415 1.00 98.00 93 CYS A O 1
ATOM 672 N N . SER A 1 94 ? 1.179 9.111 -4.322 1.00 97.94 94 SER A N 1
ATOM 673 C CA . SER A 1 94 ? 0.393 9.390 -5.536 1.00 97.94 94 SER A CA 1
ATOM 674 C C . SER A 1 94 ? 0.316 8.190 -6.489 1.00 97.94 94 SER A C 1
ATOM 676 O O . SER A 1 94 ? 0.494 8.320 -7.702 1.00 97.94 94 SER A O 1
ATOM 678 N N . VAL A 1 95 ? 0.109 6.994 -5.933 1.00 98.31 95 VAL A N 1
ATOM 679 C CA . VAL A 1 95 ? 0.078 5.736 -6.687 1.00 98.31 95 VAL A CA 1
ATOM 680 C C . VAL A 1 95 ? -1.353 5.282 -6.952 1.00 98.31 95 VAL A C 1
ATOM 682 O O . VAL A 1 95 ? -2.195 5.280 -6.058 1.00 98.31 95 VAL A O 1
ATOM 685 N N . PHE A 1 96 ? -1.601 4.814 -8.174 1.00 98.56 96 PHE A N 1
ATOM 686 C CA . PHE A 1 96 ? -2.773 4.019 -8.528 1.00 98.56 96 PHE A CA 1
ATOM 687 C C . PHE A 1 96 ? -2.343 2.553 -8.666 1.00 98.56 96 PHE A C 1
ATOM 689 O O . PHE A 1 96 ? -1.935 2.095 -9.735 1.00 98.56 96 PHE A O 1
ATOM 696 N N . ALA A 1 97 ? -2.398 1.812 -7.564 1.00 98.44 97 ALA A N 1
ATOM 697 C CA . ALA A 1 97 ? -2.073 0.396 -7.505 1.00 98.44 97 ALA A CA 1
ATOM 698 C C . ALA A 1 97 ? -3.337 -0.424 -7.775 1.00 98.44 97 ALA A C 1
ATOM 700 O O . ALA A 1 97 ? -4.130 -0.698 -6.879 1.00 98.44 97 ALA A O 1
ATOM 701 N N . GLY A 1 98 ? -3.533 -0.812 -9.034 1.00 98.25 98 GLY A N 1
ATOM 702 C CA . GLY A 1 98 ? -4.542 -1.789 -9.427 1.00 98.25 98 GLY A CA 1
ATOM 703 C C . GLY A 1 98 ? -4.314 -3.154 -8.760 1.00 98.25 98 GLY A C 1
ATOM 704 O O . GLY A 1 98 ? -3.283 -3.357 -8.113 1.00 98.25 98 GLY A O 1
ATOM 705 N N . PRO A 1 99 ? -5.246 -4.111 -8.932 1.00 97.81 99 PRO A N 1
ATOM 706 C CA . PRO A 1 99 ? -5.222 -5.371 -8.196 1.00 97.81 99 PRO A CA 1
ATOM 707 C C . PRO A 1 99 ? -3.885 -6.100 -8.293 1.00 97.81 99 PRO A C 1
ATOM 709 O O . PRO A 1 99 ? -3.252 -6.062 -9.352 1.00 97.81 99 PRO A O 1
ATOM 712 N N . TYR A 1 100 ? -3.480 -6.778 -7.218 1.00 98.38 100 TYR A N 1
ATOM 713 C CA . TYR A 1 100 ? -2.223 -7.535 -7.154 1.00 98.38 100 TYR A CA 1
ATOM 714 C C . TYR A 1 100 ? -0.968 -6.708 -7.480 1.00 98.38 100 TYR A C 1
ATOM 716 O O . TYR A 1 100 ? -0.031 -7.198 -8.109 1.00 98.38 100 TYR A O 1
ATOM 724 N N . THR A 1 101 ? -0.934 -5.438 -7.078 1.00 98.50 101 THR A N 1
ATOM 725 C CA . THR A 1 101 ? 0.320 -4.673 -7.017 1.00 98.50 101 THR A CA 1
ATOM 726 C C . THR A 1 101 ? 1.043 -5.047 -5.728 1.00 98.50 101 THR A C 1
ATOM 728 O O . THR A 1 101 ? 0.476 -4.949 -4.642 1.00 98.50 101 THR A O 1
ATOM 731 N N . VAL A 1 102 ? 2.288 -5.494 -5.852 1.00 98.06 102 VAL A N 1
ATOM 732 C CA . VAL A 1 102 ? 3.032 -6.137 -4.773 1.00 98.06 102 VAL A CA 1
ATOM 733 C C . VAL A 1 102 ? 4.397 -5.486 -4.579 1.00 98.06 102 VAL A C 1
ATOM 735 O O . VAL A 1 102 ? 5.184 -5.379 -5.521 1.00 98.06 102 VAL A O 1
ATOM 738 N N . THR A 1 103 ? 4.705 -5.127 -3.335 1.00 97.38 103 THR A N 1
ATOM 739 C CA . THR A 1 103 ? 6.054 -4.812 -2.860 1.00 97.38 103 THR A CA 1
ATOM 740 C C . THR A 1 103 ? 6.290 -5.411 -1.475 1.00 97.38 103 THR A C 1
ATOM 742 O O . THR A 1 103 ? 5.512 -5.187 -0.551 1.00 97.38 103 THR A O 1
ATOM 745 N N . HIS A 1 104 ? 7.352 -6.212 -1.330 1.00 95.31 104 HIS A N 1
ATOM 746 C CA . HIS A 1 104 ? 7.648 -6.954 -0.095 1.00 95.31 104 HIS A CA 1
ATOM 747 C C . HIS A 1 104 ? 8.953 -6.541 0.593 1.00 95.31 104 HIS A C 1
ATOM 749 O O . HIS A 1 104 ? 9.201 -6.948 1.733 1.00 95.31 104 HIS A O 1
ATOM 755 N N . HIS A 1 105 ? 9.817 -5.797 -0.097 1.00 88.25 105 HIS A N 1
ATOM 756 C CA . HIS A 1 105 ? 11.226 -5.645 0.256 1.00 88.25 105 HIS A CA 1
ATOM 757 C C . HIS A 1 105 ? 11.603 -4.179 0.447 1.00 88.25 105 HIS A C 1
ATOM 759 O O . HIS A 1 105 ? 11.231 -3.331 -0.359 1.00 88.25 105 HIS A O 1
ATOM 765 N N . LYS A 1 106 ? 12.458 -3.902 1.441 1.00 83.88 106 LYS A N 1
ATOM 766 C CA . LYS A 1 106 ? 13.128 -2.597 1.545 1.00 83.88 106 LYS A CA 1
ATOM 767 C C . LYS A 1 106 ? 14.040 -2.387 0.328 1.00 83.88 106 LYS A C 1
ATOM 769 O O . LYS A 1 106 ? 14.684 -3.326 -0.124 1.00 83.88 106 LYS A O 1
ATOM 774 N N . SER A 1 107 ? 14.175 -1.206 -0.259 1.00 89.12 107 SER A N 1
ATOM 775 C CA . SER A 1 107 ? 13.526 0.081 0.010 1.00 89.12 107 SER A CA 1
ATOM 776 C C . SER A 1 107 ? 12.778 0.513 -1.252 1.00 89.12 107 SER A C 1
ATOM 778 O O . SER A 1 107 ? 13.248 1.398 -1.964 1.00 89.12 107 SER A O 1
ATOM 780 N N . THR A 1 108 ? 11.685 -0.170 -1.613 1.00 96.44 108 THR A N 1
ATOM 781 C CA . THR A 1 108 ? 10.953 0.217 -2.830 1.00 96.44 108 THR A CA 1
ATOM 782 C C . THR A 1 108 ? 10.328 1.593 -2.671 1.00 96.44 108 THR A C 1
ATOM 784 O O . THR A 1 108 ? 9.648 1.837 -1.672 1.00 96.44 108 THR A O 1
ATOM 787 N N . LEU A 1 109 ? 10.493 2.434 -3.687 1.00 97.00 109 LEU A N 1
ATOM 788 C CA . LEU A 1 109 ? 9.795 3.704 -3.821 1.00 97.00 109 LEU A CA 1
ATOM 789 C C . LEU A 1 109 ? 8.851 3.621 -5.020 1.00 97.00 109 LEU A C 1
ATOM 791 O O . LEU A 1 109 ? 9.299 3.519 -6.165 1.00 97.00 109 LEU A O 1
ATOM 795 N N . LEU A 1 110 ? 7.547 3.641 -4.747 1.00 97.75 110 LEU A N 1
ATOM 796 C CA . LEU A 1 110 ? 6.503 3.677 -5.764 1.00 97.75 110 LEU A CA 1
ATOM 797 C C . LEU A 1 110 ? 5.903 5.081 -5.799 1.00 97.75 110 LEU A C 1
ATOM 799 O O . LEU A 1 110 ? 5.253 5.495 -4.847 1.00 97.75 110 LEU A O 1
ATOM 803 N N . ILE A 1 111 ? 6.095 5.838 -6.872 1.00 97.75 111 ILE A N 1
ATOM 804 C CA . ILE A 1 111 ? 5.582 7.211 -6.939 1.00 97.75 111 ILE A CA 1
ATOM 805 C C . ILE A 1 111 ? 4.932 7.508 -8.273 1.00 97.75 111 ILE A C 1
ATOM 807 O O . ILE A 1 111 ? 5.399 7.020 -9.298 1.00 97.75 111 ILE A O 1
ATOM 811 N N . ALA A 1 112 ? 3.885 8.340 -8.261 1.00 97.38 112 ALA A N 1
ATOM 812 C CA . ALA A 1 112 ? 3.253 8.907 -9.457 1.00 97.38 112 ALA A CA 1
ATOM 813 C C . ALA A 1 112 ? 3.096 7.873 -10.587 1.00 97.38 112 ALA A C 1
ATOM 815 O O . ALA A 1 112 ? 3.567 8.078 -11.707 1.00 97.38 112 ALA A O 1
ATOM 816 N N . GLY A 1 113 ? 2.523 6.716 -10.259 1.00 97.44 113 GLY A N 1
ATOM 817 C CA . GLY A 1 113 ? 2.545 5.541 -11.118 1.00 97.44 113 GLY A CA 1
ATOM 818 C C . GLY A 1 113 ? 1.226 4.788 -11.102 1.00 97.44 113 GLY A C 1
ATOM 819 O O . GLY A 1 113 ? 0.570 4.683 -10.064 1.00 97.44 113 GLY A O 1
ATOM 820 N N . LEU A 1 114 ? 0.849 4.260 -12.266 1.00 98.31 114 LEU A N 1
ATOM 821 C CA . LEU A 1 114 ? -0.265 3.333 -12.421 1.00 98.31 114 LEU A CA 1
ATOM 822 C C . LEU A 1 114 ? 0.276 1.914 -12.621 1.00 98.31 114 LEU A C 1
ATOM 824 O O . LEU A 1 114 ? 1.046 1.678 -13.556 1.00 98.31 114 LEU A O 1
ATOM 828 N N . PHE A 1 115 ? -0.142 0.995 -11.752 1.00 97.94 115 PHE A N 1
ATOM 829 C CA . PHE A 1 115 ? 0.312 -0.397 -11.702 1.00 97.94 115 PHE A CA 1
ATOM 830 C C . PHE A 1 115 ? -0.880 -1.358 -11.698 1.00 97.94 115 PHE A C 1
ATOM 832 O O . PHE A 1 115 ? -1.985 -0.990 -11.308 1.00 97.94 115 PHE A O 1
ATOM 839 N N . SER A 1 116 ? -0.675 -2.603 -12.123 1.00 96.62 116 SER A N 1
ATOM 840 C CA . SER A 1 116 ? -1.653 -3.686 -11.972 1.00 96.62 116 SER A CA 1
ATOM 841 C C . SER A 1 116 ? -0.946 -5.027 -12.139 1.00 96.62 116 SER A C 1
ATOM 843 O O . SER A 1 116 ? -0.077 -5.141 -13.003 1.00 96.62 116 SER A O 1
ATOM 845 N N . PHE A 1 117 ? -1.283 -6.037 -11.333 1.00 98.38 117 PHE A N 1
ATOM 846 C CA . PHE A 1 117 ? -0.578 -7.329 -11.303 1.00 98.38 117 PHE A CA 1
ATOM 847 C C . PHE A 1 117 ? 0.949 -7.143 -11.301 1.00 98.38 117 PHE A C 1
ATOM 849 O O . PHE A 1 117 ? 1.675 -7.827 -12.017 1.00 98.38 117 PHE A O 1
ATOM 856 N N . TYR A 1 118 ? 1.413 -6.115 -10.594 1.00 98.38 118 TYR A N 1
ATOM 857 C CA . TYR A 1 118 ? 2.770 -5.606 -10.684 1.00 98.38 11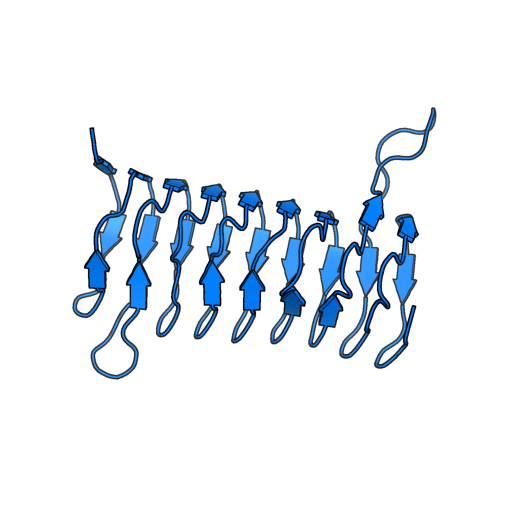8 TYR A CA 1
ATOM 858 C C . TYR A 1 118 ? 3.602 -6.162 -9.542 1.00 98.38 118 TYR A C 1
ATOM 860 O O . TYR A 1 118 ? 3.148 -6.178 -8.401 1.00 98.38 118 TYR A O 1
ATOM 868 N N . ASN A 1 119 ? 4.832 -6.570 -9.829 1.00 98.06 119 ASN A N 1
ATOM 869 C CA . ASN A 1 119 ? 5.772 -7.002 -8.804 1.00 98.06 119 ASN A CA 1
ATOM 870 C C . ASN A 1 119 ? 6.965 -6.046 -8.760 1.00 98.06 119 ASN A C 1
ATOM 872 O O . ASN A 1 119 ? 7.734 -5.964 -9.719 1.00 98.06 119 ASN A O 1
ATOM 876 N N . ALA A 1 120 ? 7.110 -5.333 -7.644 1.00 97.81 120 ALA A N 1
ATOM 877 C CA . ALA A 1 120 ? 8.257 -4.481 -7.388 1.00 97.81 120 ALA A CA 1
ATOM 878 C C . ALA A 1 120 ? 9.418 -5.313 -6.829 1.00 97.81 120 ALA A C 1
ATOM 880 O O . ALA A 1 120 ? 9.348 -5.833 -5.710 1.00 97.81 120 ALA A O 1
ATOM 881 N N . GLY A 1 121 ? 10.510 -5.408 -7.585 1.00 97.12 121 GLY A N 1
ATOM 882 C CA . GLY A 1 121 ? 11.765 -5.963 -7.090 1.00 97.12 121 GLY A CA 1
ATOM 883 C C . GLY A 1 121 ? 12.362 -5.121 -5.960 1.00 97.12 121 GLY A C 1
ATOM 884 O O . GLY A 1 121 ? 12.096 -3.922 -5.833 1.00 97.12 121 GLY A O 1
ATOM 885 N N . SER A 1 122 ? 13.204 -5.741 -5.134 1.00 96.31 122 SER A N 1
ATOM 886 C CA . SER A 1 122 ? 13.867 -5.068 -4.010 1.00 96.31 122 SER A CA 1
ATOM 887 C C . SER A 1 122 ? 14.651 -3.841 -4.472 1.00 96.31 122 SER A C 1
ATOM 889 O O . SER A 1 122 ? 15.430 -3.925 -5.414 1.00 96.31 122 SER A O 1
ATOM 891 N N . GLY A 1 123 ? 14.483 -2.701 -3.802 1.00 96.12 123 GLY A N 1
ATOM 892 C CA . GLY A 1 123 ? 15.189 -1.469 -4.177 1.00 96.12 123 GLY A CA 1
ATOM 893 C C . GLY A 1 123 ? 14.751 -0.863 -5.515 1.00 96.12 123 GLY A C 1
ATOM 894 O O . GLY A 1 123 ? 15.473 -0.027 -6.050 1.00 96.12 123 GLY A O 1
ATOM 895 N N . THR A 1 124 ? 13.593 -1.263 -6.055 1.00 97.12 124 THR A N 1
ATOM 896 C CA . THR A 1 124 ? 12.959 -0.548 -7.173 1.00 97.12 124 THR A CA 1
ATOM 897 C C . THR A 1 124 ? 12.784 0.918 -6.812 1.00 97.12 124 THR A C 1
ATOM 899 O O . THR A 1 124 ? 12.205 1.236 -5.771 1.00 97.12 124 THR A O 1
ATOM 902 N N . ASN A 1 125 ? 13.249 1.800 -7.688 1.00 96.12 125 ASN A N 1
ATOM 903 C CA . ASN A 1 125 ? 13.187 3.235 -7.484 1.00 96.12 125 ASN A CA 1
ATOM 904 C C . ASN A 1 125 ? 12.598 3.921 -8.720 1.00 96.12 125 ASN A C 1
ATOM 906 O O . ASN A 1 125 ? 12.883 3.551 -9.860 1.00 96.12 125 ASN A O 1
ATOM 910 N N . GLN A 1 126 ? 11.745 4.906 -8.484 1.00 96.25 126 GLN A N 1
ATOM 911 C CA . GLN A 1 126 ? 11.019 5.636 -9.509 1.00 96.25 126 GLN A CA 1
ATOM 912 C C . GLN A 1 126 ? 11.253 7.125 -9.297 1.00 96.25 126 GLN A C 1
ATOM 914 O O . GLN A 1 126 ? 11.285 7.595 -8.163 1.00 96.25 126 GLN A O 1
ATOM 919 N N . SER A 1 127 ? 11.411 7.873 -10.384 1.00 95.12 127 SER A N 1
ATOM 920 C CA . SER A 1 127 ? 11.596 9.321 -10.320 1.00 95.12 127 SER A CA 1
ATOM 921 C C . SER A 1 127 ? 10.553 10.031 -11.162 1.00 95.12 127 SER A C 1
ATOM 923 O O . SER A 1 127 ? 10.406 9.757 -12.351 1.00 95.12 127 SER A O 1
ATOM 925 N N . ASN A 1 128 ? 9.861 10.980 -10.541 1.00 93.88 128 ASN A N 1
ATOM 926 C CA . ASN A 1 128 ? 8.880 11.857 -11.171 1.00 93.88 128 ASN A CA 1
ATOM 927 C C . ASN A 1 128 ? 9.361 13.318 -11.238 1.00 93.88 128 ASN A C 1
ATOM 929 O O . ASN A 1 128 ? 8.556 14.228 -11.443 1.00 93.88 128 ASN A O 1
ATOM 933 N N . HIS A 1 129 ? 10.666 13.547 -11.070 1.00 93.06 129 HIS A N 1
ATOM 934 C CA . HIS A 1 129 ? 11.274 14.867 -11.151 1.00 93.06 129 HIS A CA 1
ATOM 935 C C . HIS A 1 129 ? 12.572 14.803 -11.950 1.00 93.06 129 HIS A C 1
ATOM 937 O O . HIS A 1 129 ? 13.463 14.002 -11.663 1.00 93.06 129 HIS A O 1
ATOM 943 N N . MET A 1 130 ? 12.709 15.673 -12.947 1.00 87.38 130 MET A N 1
ATOM 944 C CA . MET A 1 130 ? 13.908 15.753 -13.772 1.00 87.38 130 MET A CA 1
ATOM 945 C C . MET A 1 130 ? 14.739 16.963 -13.353 1.00 87.38 130 MET A C 1
ATOM 947 O O . MET A 1 130 ? 14.223 18.068 -13.166 1.00 87.38 130 MET A O 1
ATOM 951 N N . TYR A 1 131 ? 16.039 16.753 -13.149 1.00 84.94 131 TYR A N 1
ATOM 952 C CA . TYR A 1 131 ? 16.936 17.818 -12.707 1.00 84.94 131 TYR A CA 1
ATOM 953 C C . TYR A 1 131 ? 16.852 19.020 -13.661 1.00 84.94 131 TYR A C 1
ATOM 955 O O . TYR A 1 131 ? 16.919 18.849 -14.876 1.00 84.94 131 TYR A O 1
ATOM 963 N N . LYS A 1 132 ? 16.674 20.225 -13.101 1.00 88.56 132 LYS A N 1
ATOM 964 C CA . LYS A 1 132 ? 16.452 21.510 -13.802 1.00 88.56 132 LYS A CA 1
ATOM 965 C C . LYS A 1 132 ? 15.156 21.656 -14.612 1.00 88.56 132 LYS A C 1
ATOM 967 O O . LYS A 1 132 ? 14.820 22.786 -14.947 1.00 88.56 132 LYS A O 1
ATOM 972 N N . LEU A 1 133 ? 14.436 20.575 -14.907 1.00 88.12 133 LEU A N 1
ATOM 973 C CA . LEU A 1 133 ? 13.199 20.621 -15.701 1.00 88.12 133 LEU A CA 1
ATOM 974 C C . LEU A 1 133 ? 11.929 20.525 -14.849 1.00 88.12 133 LEU A C 1
ATOM 976 O O . LEU A 1 133 ? 10.855 20.879 -15.323 1.00 88.12 133 LEU A O 1
ATOM 980 N N . GLY A 1 134 ? 12.056 20.116 -13.586 1.00 92.62 134 GLY A N 1
ATOM 981 C CA . GLY A 1 134 ? 10.938 20.108 -12.651 1.00 92.62 134 GLY A CA 1
ATOM 982 C C . GLY A 1 134 ? 10.160 18.786 -12.650 1.00 92.62 134 GLY A C 1
ATOM 983 O O . GLY A 1 134 ? 10.708 17.743 -13.031 1.00 92.62 134 GLY A O 1
ATOM 984 N N . PRO A 1 135 ? 8.898 18.807 -12.184 1.00 92.00 135 PRO A N 1
ATOM 985 C CA . PRO A 1 135 ? 8.047 17.624 -12.129 1.00 92.00 135 PRO A CA 1
ATOM 986 C C . PRO A 1 135 ? 7.686 17.124 -13.530 1.00 92.00 135 PRO A C 1
ATOM 988 O O . PRO A 1 135 ? 7.541 17.901 -14.473 1.00 92.00 135 PRO A O 1
ATOM 991 N N . VAL A 1 136 ? 7.497 15.814 -13.653 1.00 93.25 136 VAL A N 1
ATOM 992 C CA . VAL A 1 136 ? 7.080 15.149 -14.895 1.00 93.25 136 VAL A CA 1
ATOM 993 C C . VAL A 1 136 ? 5.770 14.376 -14.708 1.00 93.25 136 VAL A C 1
ATOM 995 O O . VAL A 1 136 ? 5.317 14.137 -13.590 1.00 93.25 136 VAL A O 1
ATOM 998 N N . HIS A 1 137 ? 5.151 14.007 -15.831 1.00 92.88 137 HIS A N 1
ATOM 999 C CA . HIS A 1 137 ? 3.890 13.257 -15.892 1.00 92.88 137 HIS A CA 1
ATOM 1000 C C . HIS A 1 137 ? 4.043 11.829 -15.317 1.00 92.88 137 HIS A C 1
ATOM 1002 O O . HIS A 1 137 ? 5.163 11.333 -15.222 1.00 92.88 137 HIS A O 1
ATOM 1008 N N . GLU A 1 138 ? 2.948 11.138 -14.968 1.00 95.38 138 GLU A N 1
ATOM 1009 C CA . GLU A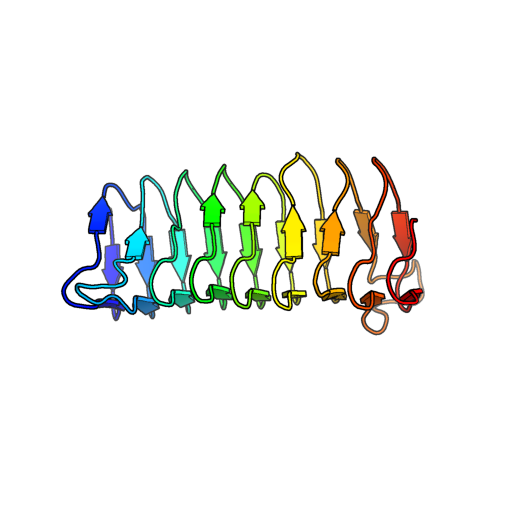 1 138 ? 3.008 9.807 -14.328 1.00 95.38 138 GLU A CA 1
ATOM 1010 C C . GLU A 1 138 ? 3.694 8.723 -15.172 1.00 95.38 138 GLU A C 1
ATOM 1012 O O . GLU A 1 138 ? 3.737 8.789 -16.406 1.00 95.38 138 GLU A O 1
ATOM 1017 N N . GLY A 1 139 ? 4.128 7.651 -14.510 1.00 97.44 139 GLY A N 1
ATOM 1018 C CA . GLY A 1 139 ? 4.429 6.359 -15.125 1.00 97.44 139 GLY A CA 1
ATOM 1019 C C . GLY A 1 139 ? 3.181 5.486 -15.312 1.00 97.44 139 GLY A C 1
ATOM 1020 O O . GLY A 1 139 ? 2.249 5.526 -14.511 1.00 97.44 139 GLY A O 1
ATOM 1021 N N . LYS A 1 140 ? 3.155 4.653 -16.361 1.00 97.94 140 LYS A N 1
ATOM 1022 C CA . LYS A 1 140 ? 2.134 3.603 -16.535 1.00 97.94 140 LYS A CA 1
ATOM 1023 C C . LYS A 1 140 ? 2.808 2.275 -16.840 1.00 97.94 140 LYS A C 1
ATOM 1025 O O . LYS A 1 140 ? 3.343 2.085 -17.934 1.00 97.94 140 LYS A O 1
ATOM 1030 N N . LEU A 1 141 ? 2.761 1.365 -15.878 1.00 97.88 141 LEU A N 1
ATOM 1031 C CA . LEU A 1 141 ? 3.215 -0.010 -16.023 1.00 97.88 141 LEU A CA 1
ATOM 1032 C C . LEU A 1 141 ? 1.968 -0.877 -16.166 1.00 97.88 141 LEU A C 1
ATOM 1034 O O . LEU A 1 141 ? 1.141 -0.965 -15.258 1.00 97.88 141 LEU A O 1
ATOM 1038 N N . GLN A 1 142 ? 1.794 -1.459 -17.349 1.00 97.25 142 GLN A N 1
ATOM 1039 C CA . GLN A 1 142 ? 0.618 -2.270 -17.636 1.00 97.25 142 GLN A CA 1
ATOM 1040 C C . GLN A 1 142 ? 0.635 -3.583 -16.842 1.00 97.25 142 GLN A C 1
ATOM 1042 O O . GLN A 1 142 ? 1.590 -3.909 -16.136 1.00 97.25 142 GLN A O 1
ATOM 1047 N N . ARG A 1 143 ? -0.464 -4.336 -16.940 1.00 97.50 143 ARG A N 1
ATOM 1048 C CA . ARG A 1 143 ? -0.665 -5.551 -16.148 1.00 97.50 143 ARG A CA 1
ATOM 1049 C C . ARG A 1 143 ? 0.510 -6.528 -16.258 1.00 97.50 143 ARG A C 1
ATOM 1051 O O . ARG A 1 143 ? 0.984 -6.801 -17.362 1.00 97.50 143 ARG A O 1
ATOM 1058 N N . GLY A 1 144 ? 0.931 -7.097 -15.135 1.00 98.06 144 GLY A N 1
ATOM 1059 C CA . GLY A 1 144 ? 1.923 -8.173 -15.120 1.00 98.06 144 GLY A CA 1
ATOM 1060 C C . GLY A 1 144 ? 3.368 -7.706 -15.268 1.00 98.06 144 GLY A C 1
ATOM 1061 O O . GLY A 1 144 ? 4.250 -8.551 -15.394 1.00 98.06 144 GLY A O 1
ATOM 1062 N N . VAL A 1 145 ? 3.629 -6.395 -15.302 1.00 98.31 145 VAL A N 1
ATOM 1063 C CA . VAL A 1 145 ? 5.004 -5.887 -15.330 1.00 98.31 145 VAL A CA 1
ATOM 1064 C C . VAL A 1 145 ? 5.728 -6.262 -14.039 1.00 98.31 145 VAL A C 1
ATOM 1066 O O . VAL A 1 145 ? 5.141 -6.297 -12.956 1.00 98.31 145 VAL A O 1
ATOM 1069 N N . LYS A 1 146 ? 7.028 -6.512 -14.150 1.00 97.94 146 LYS A N 1
ATOM 1070 C CA . LYS A 1 146 ? 7.909 -6.742 -13.011 1.00 97.94 146 LYS A CA 1
ATOM 1071 C C . LYS A 1 146 ? 9.147 -5.871 -13.127 1.00 97.94 146 LYS A C 1
ATOM 1073 O O . LYS A 1 146 ? 9.784 -5.854 -14.174 1.00 97.94 146 LYS A O 1
ATOM 1078 N N . THR A 1 147 ? 9.525 -5.203 -12.048 1.00 97.75 147 THR A N 1
ATOM 1079 C CA . THR A 1 147 ? 10.885 -4.673 -11.925 1.00 97.75 147 THR A CA 1
ATOM 1080 C C . THR A 1 147 ? 11.774 -5.711 -11.257 1.00 97.75 147 THR A C 1
ATOM 1082 O O . THR A 1 147 ? 11.388 -6.368 -10.286 1.00 97.75 147 THR A O 1
ATOM 1085 N N . GLY A 1 148 ? 12.976 -5.884 -11.790 1.00 97.12 148 GLY A N 1
ATOM 1086 C CA . GLY A 1 148 ? 14.067 -6.544 -11.097 1.00 97.12 148 GLY A CA 1
ATOM 1087 C C . GLY A 1 148 ? 14.501 -5.771 -9.852 1.00 97.12 148 GLY A C 1
ATOM 1088 O O . GLY A 1 148 ? 14.019 -4.680 -9.534 1.00 97.12 148 GLY A O 1
ATOM 1089 N N . SER A 1 149 ? 15.420 -6.367 -9.098 1.00 96.50 149 SER A N 1
ATOM 1090 C CA . SER A 1 149 ? 16.030 -5.662 -7.975 1.00 96.50 149 SER A CA 1
ATOM 1091 C C . SER A 1 149 ? 16.880 -4.497 -8.483 1.00 96.50 149 SER A C 1
ATOM 1093 O O . SER A 1 149 ? 17.615 -4.648 -9.456 1.00 96.50 149 SER A O 1
ATOM 1095 N N . PHE A 1 150 ? 16.814 -3.365 -7.786 1.00 96.38 150 PHE A N 1
ATOM 1096 C CA . PHE A 1 150 ? 17.540 -2.128 -8.090 1.00 96.38 150 PHE A CA 1
ATOM 1097 C C . PHE A 1 150 ? 17.205 -1.486 -9.445 1.00 96.38 150 PHE A C 1
ATOM 1099 O O . PHE A 1 150 ? 17.959 -0.635 -9.919 1.00 96.38 150 PHE A O 1
ATOM 1106 N N . SER A 1 151 ? 16.070 -1.839 -10.059 1.00 96.75 151 SER A N 1
ATOM 1107 C CA . SER A 1 151 ? 15.606 -1.158 -11.268 1.00 96.75 151 SER A CA 1
ATOM 1108 C C . SER A 1 151 ? 15.289 0.308 -10.965 1.00 96.75 151 SER A C 1
ATOM 1110 O O . SER A 1 151 ? 14.606 0.626 -9.987 1.00 96.75 151 SER A O 1
ATOM 1112 N N . TYR A 1 152 ? 15.766 1.200 -11.832 1.00 96.31 152 TYR A N 1
ATOM 1113 C CA . TYR A 1 152 ? 15.450 2.623 -11.804 1.00 96.31 152 TYR A CA 1
ATOM 1114 C C . TYR A 1 152 ? 14.569 2.978 -12.997 1.00 96.31 152 TYR A C 1
ATOM 1116 O O . TYR A 1 152 ? 14.931 2.691 -14.140 1.00 96.31 152 TYR A O 1
ATOM 1124 N N . VAL A 1 153 ? 13.430 3.622 -12.744 1.00 96.44 153 VAL A N 1
ATOM 1125 C CA . VAL A 1 153 ? 12.507 4.042 -13.803 1.00 96.44 153 VAL A CA 1
ATOM 1126 C C . VAL A 1 153 ? 12.239 5.541 -13.718 1.00 96.44 153 VAL A C 1
ATOM 1128 O O . VAL A 1 153 ? 11.747 6.049 -12.714 1.00 96.44 153 VAL A O 1
ATOM 1131 N N . MET A 1 154 ? 12.563 6.257 -14.794 1.00 95.88 154 MET A N 1
ATOM 1132 C CA . MET A 1 154 ? 12.301 7.689 -14.921 1.00 95.88 154 MET A CA 1
ATOM 1133 C C . MET A 1 154 ? 10.956 7.915 -15.606 1.00 95.88 154 MET A C 1
ATOM 1135 O O . MET A 1 154 ? 10.694 7.358 -16.675 1.00 95.88 154 MET A O 1
ATOM 1139 N N . TRP A 1 155 ? 10.109 8.747 -15.012 1.00 96.75 155 TRP A N 1
ATOM 1140 C CA . TRP A 1 155 ? 8.851 9.151 -15.624 1.00 96.75 155 TRP A CA 1
ATOM 1141 C C . TRP A 1 155 ? 9.034 10.283 -16.653 1.00 96.75 155 TRP A C 1
ATOM 1143 O O . TRP A 1 155 ? 10.021 11.015 -16.600 1.00 96.75 155 TRP A O 1
ATOM 1153 N N . PRO A 1 156 ? 8.094 10.444 -17.603 1.00 96.19 156 PRO A N 1
ATOM 1154 C CA . PRO A 1 156 ? 7.023 9.504 -17.923 1.00 96.19 156 PRO A CA 1
ATOM 1155 C C . PRO A 1 156 ? 7.578 8.251 -18.616 1.00 96.19 156 PRO A C 1
ATOM 1157 O O . PRO A 1 156 ? 8.334 8.335 -19.578 1.00 96.19 156 PRO A O 1
ATOM 1160 N N . CYS A 1 157 ? 7.148 7.074 -18.163 1.00 95.44 157 CYS A N 1
ATOM 1161 C CA . CYS A 1 157 ? 7.459 5.797 -18.807 1.00 95.44 157 CYS A CA 1
ATOM 1162 C C . CYS A 1 157 ? 6.166 5.023 -19.083 1.00 95.44 157 CYS A C 1
ATOM 1164 O O . CYS A 1 157 ? 5.170 5.167 -18.360 1.00 95.44 157 CYS A O 1
ATOM 1166 N N . ARG A 1 158 ? 6.164 4.224 -20.152 1.00 97.12 158 ARG A N 1
ATOM 1167 C CA . ARG A 1 158 ? 5.064 3.342 -20.555 1.00 97.12 158 ARG A CA 1
ATOM 1168 C C . ARG A 1 158 ? 5.637 1.955 -20.798 1.00 97.12 158 ARG A C 1
ATOM 1170 O O . ARG A 1 158 ? 6.441 1.785 -21.708 1.00 97.12 158 ARG A O 1
ATOM 1177 N N . VAL A 1 159 ? 5.226 0.982 -19.993 1.00 98.06 159 VAL A N 1
ATOM 1178 C CA . VAL A 1 159 ? 5.752 -0.387 -20.067 1.00 98.06 159 VAL A CA 1
ATOM 1179 C C . VAL A 1 159 ? 4.621 -1.331 -20.440 1.00 98.06 159 VAL A C 1
ATOM 1181 O O . VAL A 1 159 ? 3.564 -1.311 -19.804 1.00 98.06 159 VAL A O 1
ATOM 1184 N N . GLY A 1 160 ? 4.850 -2.115 -21.496 1.00 98.19 160 GLY A N 1
ATOM 1185 C CA . GLY A 1 160 ? 3.895 -3.086 -22.028 1.00 98.19 160 GLY A CA 1
ATOM 1186 C C . GLY A 1 160 ? 3.561 -4.198 -21.029 1.00 98.19 160 GLY A C 1
ATOM 1187 O O . GLY A 1 160 ? 4.286 -4.393 -20.052 1.00 98.19 160 GLY A O 1
ATOM 1188 N N . PRO A 1 161 ? 2.470 -4.949 -21.246 1.00 98.06 161 PRO A N 1
ATOM 1189 C CA . PRO A 1 161 ? 2.040 -5.959 -20.292 1.00 98.06 161 PRO A CA 1
ATOM 1190 C C . PRO A 1 161 ? 3.071 -7.093 -20.211 1.00 98.06 161 PRO A C 1
ATOM 1192 O O . PRO A 1 161 ? 3.738 -7.400 -21.199 1.00 98.06 161 PRO A O 1
ATOM 1195 N N . PHE A 1 162 ? 3.186 -7.722 -19.040 1.00 97.88 162 PHE A N 1
ATOM 1196 C CA . PHE A 1 162 ? 4.061 -8.883 -18.794 1.00 97.88 162 PHE A CA 1
ATOM 1197 C C . PHE A 1 162 ? 5.550 -8.667 -19.116 1.00 97.88 162 PHE A C 1
ATOM 1199 O O . PHE A 1 162 ? 6.284 -9.620 -19.367 1.00 97.88 162 PHE A O 1
ATOM 1206 N N . SER A 1 163 ? 6.000 -7.412 -19.119 1.00 98.19 163 SER A N 1
ATOM 1207 C CA . SER A 1 163 ? 7.399 -7.062 -19.369 1.00 98.19 163 SER A CA 1
ATOM 1208 C C . SER A 1 163 ? 8.220 -7.063 -18.079 1.00 98.19 163 SER A C 1
ATOM 1210 O O . SER A 1 163 ? 7.688 -6.839 -16.990 1.00 98.19 163 SER A O 1
ATOM 1212 N N . VAL A 1 164 ? 9.528 -7.272 -18.213 1.00 97.62 164 VAL A N 1
ATOM 1213 C CA . VAL A 1 164 ? 10.490 -7.189 -17.107 1.00 97.62 164 VAL A CA 1
ATOM 1214 C C . VAL A 1 164 ? 11.432 -6.011 -17.346 1.00 97.62 164 VAL A C 1
ATOM 1216 O O . VAL A 1 164 ? 11.876 -5.816 -18.478 1.00 97.62 164 VAL A O 1
ATOM 1219 N N . ILE A 1 165 ? 11.701 -5.235 -16.293 1.00 96.12 165 ILE A N 1
ATOM 1220 C CA . ILE A 1 165 ? 12.620 -4.084 -16.277 1.00 96.12 165 ILE A CA 1
ATOM 1221 C C . ILE A 1 165 ? 13.810 -4.386 -15.380 1.00 96.12 165 ILE A C 1
ATOM 1223 O O . ILE A 1 165 ? 13.570 -4.636 -14.175 1.00 96.12 165 ILE A O 1
#

pLDDT: mean 96.75, std 4.9, range [48.91, 98.94]

Radius of gyration: 15.87 Å; chains: 1; bounding box: 37×35×46 Å

Sequence (165 aa):
TTEIIDVNIGPYATINGTSSLVNGTILSSKDAPTTIGAKVVAKDFIAAESSSITDAAILSKVFVGQGCQVGRQFSAENSLFFANCEAFQGEACSVFAGPYTVTHHKSTLLIAGLFSFYNAGSGTNQSNHMYKLGPVHEGKLQRGVKTGSFSYVMWPCRVGPFSVI

Secondary structure (DSSP, 8-state):
--EEEEEEE-TT-EE-S-SEEEEEEE---SSS--EE-TT-EEEEEEE-TT-EE-TT-EEEEEEE-TT-EEETT-EEEEEEE-TT-EEESEEEEEEEE-TT-EE-STTEEEEEEEESS-EE-TT-EEE-EETTTEE-PPEEE-TT-B--TT-EEESS-EE-TT-B-

Organism: NCBI:txid412755

Foldseek 3Di:
DAEAECEAEAPQEAEEQERYHENEYEAEDPVFYEYHEHPAAEYLEYAHTNEYAYANEYYYCEYHEGNEYHYQPEYEYVEYAYACEYTHAEYEYVEQHAHCHYDHEPYAYHYQEYEAVEEEAHQEEEDQADPPPGGHHGDYADHQEYEHHNDYYYPPYYHDHNYYD

InterPro domains:
  IPR011004 Trimeric LpxA-like superfamily [SSF51161] (7-165)
  IPR032533 Domain of unknown function DUF4954 [PF16314] (2-165)